Protein AF-0000000083700950 (afdb_homodimer)

Structure (mmCIF, N/CA/C/O backbone):
data_AF-0000000083700950-model_v1
#
loop_
_entity.id
_entity.type
_entity.pdbx_description
1 polymer 'TIR-NBS-LRR resistance protein'
#
loop_
_atom_site.group_PDB
_atom_site.id
_atom_site.type_symbol
_atom_site.label_atom_id
_atom_site.label_alt_id
_atom_site.label_comp_id
_atom_site.label_asym_id
_atom_site.label_entity_id
_atom_site.label_seq_id
_atom_site.pdbx_PDB_ins_code
_atom_site.Cartn_x
_atom_site.Cartn_y
_atom_site.Cartn_z
_atom_site.occupancy
_atom_site.B_iso_or_equiv
_atom_site.auth_seq_id
_atom_site.auth_comp_id
_atom_site.auth_asym_id
_atom_site.auth_atom_id
_atom_site.pdbx_PDB_model_num
ATOM 1 N N . GLU A 1 1 ? 13.359 18.844 2.041 1 65.19 1 GLU A N 1
ATOM 2 C CA . GLU A 1 1 ? 12.836 17.875 2.992 1 65.19 1 GLU A CA 1
ATOM 3 C C . GLU A 1 1 ? 11.531 18.359 3.625 1 65.19 1 GLU A C 1
ATOM 5 O O . GLU A 1 1 ? 10.562 17.594 3.725 1 65.19 1 GLU A O 1
ATOM 10 N N . ARG A 1 2 ? 11.492 19.656 3.877 1 74.38 2 ARG A N 1
ATOM 11 C CA . ARG A 1 2 ? 10.312 20.203 4.535 1 74.38 2 ARG A CA 1
ATOM 12 C C . ARG A 1 2 ? 9.109 20.203 3.594 1 74.38 2 ARG A C 1
ATOM 14 O O . ARG A 1 2 ? 7.988 19.922 4.016 1 74.38 2 ARG A O 1
ATOM 21 N N . GLU A 1 3 ? 9.383 20.438 2.357 1 78.94 3 GLU A N 1
ATOM 22 C CA . GLU A 1 3 ? 8.297 20.484 1.388 1 78.94 3 GLU A CA 1
ATOM 23 C C . GLU A 1 3 ? 7.684 19.109 1.178 1 78.94 3 GLU A C 1
ATOM 25 O O . GLU A 1 3 ? 6.469 18.969 1.013 1 78.94 3 GLU A O 1
ATOM 30 N N . VAL A 1 4 ? 8.578 18.156 1.134 1 74.06 4 VAL A N 1
ATOM 31 C CA . VAL A 1 4 ? 8.117 16.781 0.983 1 74.06 4 VAL A CA 1
ATOM 32 C C . VAL A 1 4 ? 7.215 16.406 2.16 1 74.06 4 VAL A C 1
ATOM 34 O O . VAL A 1 4 ? 6.137 15.836 1.971 1 74.06 4 VAL A O 1
ATOM 37 N N . LEU A 1 5 ? 7.609 16.812 3.275 1 77.81 5 LEU A N 1
ATOM 38 C CA . LEU A 1 5 ? 6.824 16.531 4.473 1 77.81 5 LEU A CA 1
ATOM 39 C C . LEU A 1 5 ? 5.465 17.234 4.398 1 77.81 5 LEU A C 1
ATOM 41 O O . LEU A 1 5 ? 4.445 16.641 4.762 1 77.81 5 LEU A O 1
ATOM 45 N N . ALA A 1 6 ? 5.527 18.484 3.941 1 81.31 6 ALA A N 1
ATOM 46 C CA . ALA A 1 6 ? 4.28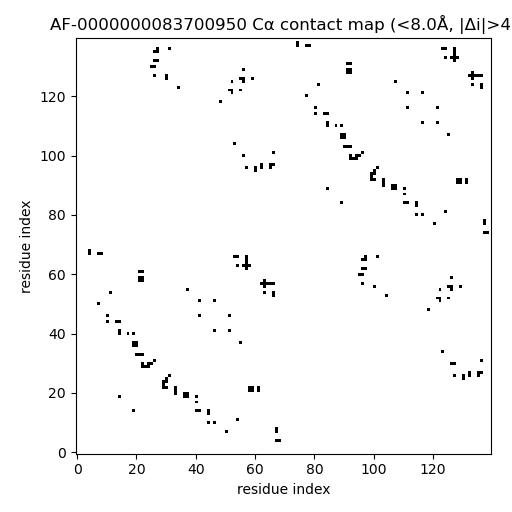1 19.234 3.834 1 81.31 6 ALA A CA 1
ATOM 47 C C . ALA A 1 6 ? 3.33 18.578 2.832 1 81.31 6 ALA A C 1
ATOM 49 O O . ALA A 1 6 ? 2.121 18.531 3.062 1 81.31 6 ALA A O 1
ATOM 50 N N . ALA A 1 7 ? 3.965 18.141 1.763 1 82.88 7 ALA A N 1
ATOM 51 C CA . ALA A 1 7 ? 3.15 17.484 0.741 1 82.88 7 ALA A CA 1
ATOM 52 C C . ALA A 1 7 ? 2.52 16.203 1.28 1 82.88 7 ALA A C 1
ATOM 54 O O . ALA A 1 7 ? 1.344 15.93 1.024 1 82.88 7 ALA A O 1
ATOM 55 N N . GLY A 1 8 ? 3.275 15.43 2.012 1 82.44 8 GLY A N 1
ATOM 56 C CA . GLY A 1 8 ? 2.756 14.227 2.641 1 82.44 8 GLY A CA 1
ATOM 57 C C . GLY A 1 8 ? 1.621 14.508 3.607 1 82.44 8 GLY A C 1
ATOM 58 O O . GLY A 1 8 ? 0.617 13.789 3.615 1 82.44 8 GLY A O 1
ATOM 59 N N . THR A 1 9 ? 1.799 15.531 4.352 1 85.06 9 THR A N 1
ATOM 60 C CA . THR A 1 9 ? 0.77 15.898 5.316 1 85.06 9 THR A CA 1
ATOM 61 C C . THR A 1 9 ? -0.521 16.297 4.605 1 85.06 9 THR A C 1
ATOM 63 O O . THR A 1 9 ? -1.616 15.977 5.07 1 85.06 9 THR A O 1
ATOM 66 N N . ARG A 1 10 ? -0.363 17.078 3.576 1 89.25 10 ARG A N 1
ATOM 67 C CA . ARG A 1 10 ? -1.54 17.469 2.811 1 89.25 10 ARG A CA 1
ATOM 68 C C . ARG A 1 10 ? -2.279 16.25 2.271 1 89.25 10 ARG A C 1
ATOM 70 O O . ARG A 1 10 ? -3.51 16.188 2.322 1 89.25 10 ARG A O 1
ATOM 77 N N . VAL A 1 11 ? -1.506 15.328 1.734 1 90.12 11 VAL A N 1
ATOM 78 C CA . VAL A 1 11 ? -2.09 14.109 1.191 1 90.12 11 VAL A CA 1
ATOM 79 C C . VAL A 1 11 ? -2.811 13.344 2.299 1 90.12 11 VAL A C 1
ATOM 81 O O . VAL A 1 11 ? -3.938 12.875 2.109 1 90.12 11 VAL A O 1
ATOM 84 N N . LEU A 1 12 ? -2.186 13.273 3.41 1 89.06 12 LEU A N 1
ATOM 85 C CA . LEU A 1 12 ? -2.768 12.547 4.535 1 89.06 12 LEU A CA 1
ATOM 86 C C . LEU A 1 12 ? -4.062 13.211 4.992 1 89.06 12 LEU A C 1
ATOM 88 O O . LEU A 1 12 ? -5.047 12.531 5.281 1 89.06 12 LEU A O 1
ATOM 92 N N . THR A 1 13 ? -4.012 14.484 5.102 1 90.75 13 THR A N 1
ATOM 93 C CA . THR A 1 13 ? -5.195 15.234 5.52 1 90.75 13 THR A CA 1
ATOM 94 C C . THR A 1 13 ? -6.355 14.984 4.559 1 90.75 13 THR A C 1
ATOM 96 O O . THR A 1 13 ? -7.488 14.75 4.988 1 90.75 13 THR A O 1
ATOM 99 N N . SER A 1 14 ? -6.051 15.094 3.273 1 93.69 14 SER A N 1
ATOM 100 C CA . SER A 1 14 ? -7.078 14.828 2.27 1 93.69 14 SER A CA 1
ATOM 101 C C . SER A 1 14 ? -7.617 13.406 2.395 1 93.69 14 SER A C 1
ATOM 103 O O . SER A 1 14 ? -8.828 13.188 2.324 1 93.69 14 SER A O 1
ATOM 105 N N . PHE A 1 15 ? -6.773 12.508 2.592 1 93.75 15 PHE A N 1
ATOM 106 C CA . PHE A 1 15 ? -7.145 11.109 2.74 1 93.75 15 PHE A CA 1
ATOM 107 C C . PHE A 1 15 ? -8.047 10.914 3.949 1 93.75 15 PHE A C 1
ATOM 109 O O . PHE A 1 15 ? -9.102 10.281 3.846 1 93.75 15 PHE A O 1
ATOM 116 N N . ASN A 1 16 ? -7.648 11.438 5.027 1 91.44 16 ASN A N 1
ATOM 117 C CA . ASN A 1 16 ? -8.43 11.305 6.254 1 91.44 16 ASN A CA 1
ATOM 118 C C . ASN A 1 16 ? -9.797 11.977 6.117 1 91.44 16 ASN A C 1
ATOM 120 O O . ASN A 1 16 ? -10.781 11.5 6.688 1 91.44 16 ASN A O 1
ATOM 124 N N . GLY A 1 17 ? -9.75 13.031 5.383 1 95 17 GLY A N 1
ATOM 125 C CA . GLY A 1 17 ? -11 13.742 5.145 1 95 17 GLY A CA 1
ATOM 126 C C . GLY A 1 17 ? -12.031 12.898 4.422 1 95 17 GLY A C 1
ATOM 127 O O . GLY A 1 17 ? -13.227 13.219 4.438 1 95 17 GLY A O 1
ATOM 128 N N . GLN A 1 18 ? -11.625 11.883 3.736 1 96.25 18 GLN A N 1
ATOM 129 C CA . GLN A 1 18 ? -12.508 10.969 3.018 1 96.25 18 GLN A CA 1
ATOM 130 C C . GLN A 1 18 ? -12.992 9.844 3.928 1 96.25 18 GLN A C 1
ATOM 132 O O . GLN A 1 18 ? -13.68 8.922 3.477 1 96.25 18 GLN A O 1
ATOM 137 N N . ASN A 1 19 ? -12.633 9.781 5.246 1 94.06 19 ASN A N 1
ATOM 138 C CA . ASN A 1 19 ? -13.016 8.781 6.23 1 94.06 1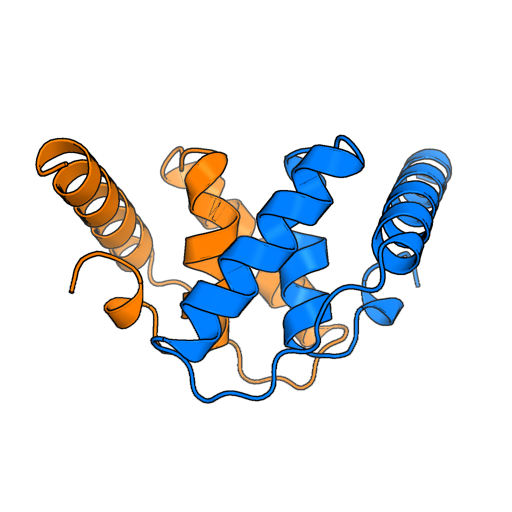9 ASN A CA 1
ATOM 139 C C . ASN A 1 19 ? -12.695 7.367 5.742 1 94.06 19 ASN A C 1
ATOM 141 O O . ASN A 1 19 ? -13.594 6.539 5.605 1 94.06 19 ASN A O 1
ATOM 145 N N . PRO A 1 20 ? -11.422 7.113 5.531 1 93.88 20 PRO A N 1
ATOM 146 C CA . PRO A 1 20 ? -11.07 5.773 5.059 1 93.88 20 PRO A CA 1
ATOM 147 C C . PRO A 1 20 ? -11.5 4.672 6.027 1 93.88 20 PRO A C 1
ATOM 149 O O . PRO A 1 20 ? -11.422 4.852 7.242 1 93.88 20 PRO A O 1
ATOM 152 N N . PRO A 1 21 ? -11.969 3.516 5.406 1 91.94 21 PRO A N 1
ATOM 153 C CA . PRO A 1 21 ? -12.352 2.4 6.273 1 91.94 21 PRO A CA 1
ATOM 154 C C . PRO A 1 21 ? -11.156 1.76 6.977 1 91.94 21 PRO A C 1
ATOM 156 O O . PRO A 1 21 ? -10.078 1.654 6.395 1 91.94 21 PRO A O 1
ATOM 159 N N . LYS A 1 22 ? -11.406 1.339 8.227 1 88.56 22 LYS A N 1
ATOM 160 C CA . LYS A 1 22 ? -10.406 0.539 8.93 1 88.56 22 LYS A CA 1
ATOM 161 C C . LYS A 1 22 ? -10.453 -0.919 8.477 1 88.56 22 LYS A C 1
ATOM 163 O O . LYS A 1 22 ? -11.531 -1.446 8.18 1 88.56 22 LYS A O 1
ATOM 168 N N . PHE A 1 23 ? -9.367 -1.43 8.469 1 87.5 23 PHE A N 1
ATOM 169 C CA . PHE A 1 23 ? -9.328 -2.852 8.156 1 87.5 23 PHE A CA 1
ATOM 170 C C . PHE A 1 23 ? -9.562 -3.691 9.406 1 87.5 23 PHE A C 1
ATOM 172 O O . PHE A 1 23 ? -8.891 -3.508 10.422 1 87.5 23 PHE A O 1
ATOM 179 N N . ARG A 1 24 ? -10.555 -4.578 9.469 1 79.31 24 ARG A N 1
ATOM 180 C CA . ARG A 1 24 ? -10.898 -5.41 10.617 1 79.31 24 ARG A CA 1
ATOM 181 C C . ARG A 1 24 ? -10.93 -6.887 10.234 1 79.31 24 ARG A C 1
ATOM 183 O O . ARG A 1 24 ? -11.359 -7.73 11.023 1 79.31 24 ARG A O 1
ATOM 190 N N . GLY A 1 25 ? -10.188 -7.277 9.234 1 73.94 25 GLY A N 1
ATOM 191 C CA . GLY A 1 25 ? -10.367 -8.648 8.797 1 73.94 25 GLY A CA 1
ATOM 192 C C . GLY A 1 25 ? -9.062 -9.422 8.711 1 73.94 25 GLY A C 1
ATOM 193 O O . GLY A 1 25 ? -8.031 -8.969 9.211 1 73.94 25 GLY A O 1
ATOM 194 N N . ASP A 1 26 ? -9.359 -10.711 8.375 1 68.5 26 ASP A N 1
ATOM 195 C CA . ASP A 1 26 ? -8.242 -11.648 8.305 1 68.5 26 ASP A CA 1
ATOM 196 C C . ASP A 1 26 ? -7.836 -11.898 6.852 1 68.5 26 ASP A C 1
ATOM 198 O O . ASP A 1 26 ? -7.352 -12.984 6.52 1 68.5 26 ASP A O 1
ATOM 202 N N . GLY A 1 27 ? -7.898 -10.906 6.09 1 71.44 27 GLY A N 1
ATOM 203 C CA . GLY A 1 27 ? -7.535 -11.141 4.699 1 71.44 27 GLY A CA 1
ATOM 204 C C . GLY A 1 27 ? -8.703 -11.602 3.846 1 71.44 27 GLY A C 1
ATOM 205 O O . GLY A 1 27 ? -9.859 -11.375 4.199 1 71.44 27 GLY A O 1
ATOM 206 N N . GLY A 1 28 ? -8.43 -12.008 2.561 1 79.19 28 GLY A N 1
ATOM 207 C CA . GLY A 1 28 ? -9.422 -12.539 1.638 1 79.19 28 GLY A CA 1
ATOM 208 C C . GLY A 1 28 ? -10.414 -11.5 1.171 1 79.19 28 GLY A C 1
ATOM 209 O O . GLY A 1 28 ? -10.031 -10.453 0.64 1 79.19 28 GLY A O 1
ATOM 210 N N . PRO A 1 29 ? -11.703 -11.922 1.314 1 81 29 PRO A N 1
ATOM 211 C CA . PRO A 1 29 ? -12.766 -11.031 0.828 1 81 29 PRO A CA 1
ATOM 212 C C . PRO A 1 29 ? -12.781 -9.68 1.538 1 81 29 PRO A C 1
ATOM 214 O O . PRO A 1 29 ? -13.102 -8.664 0.926 1 81 29 PRO A O 1
ATOM 217 N N . ALA A 1 30 ? -12.492 -9.727 2.812 1 85.19 30 ALA A N 1
ATOM 218 C CA . ALA A 1 30 ? -12.469 -8.477 3.57 1 85.19 30 ALA A CA 1
ATOM 219 C C . ALA A 1 30 ? -11.359 -7.555 3.068 1 85.19 30 ALA A C 1
ATOM 221 O O . ALA A 1 30 ? -11.555 -6.34 2.977 1 85.19 30 ALA A O 1
ATOM 222 N N . ALA A 1 31 ? -10.25 -8.125 2.756 1 87.69 31 ALA A N 1
ATOM 223 C CA . ALA A 1 31 ? -9.141 -7.344 2.215 1 87.69 31 ALA A CA 1
ATOM 224 C C . ALA A 1 31 ? -9.484 -6.77 0.844 1 87.69 31 ALA A C 1
ATOM 226 O O . ALA A 1 31 ? -9.156 -5.621 0.544 1 87.69 31 ALA A O 1
ATOM 227 N N . ASP A 1 32 ? -10.148 -7.535 0.055 1 86.62 32 ASP A N 1
ATOM 228 C CA . ASP A 1 32 ? -10.547 -7.09 -1.277 1 86.62 32 ASP A CA 1
ATOM 229 C C . ASP A 1 32 ? -11.469 -5.879 -1.196 1 86.62 32 ASP A C 1
ATOM 231 O O . ASP A 1 32 ? -11.289 -4.902 -1.931 1 86.62 32 ASP A O 1
ATOM 235 N N . LEU A 1 33 ? -12.43 -6.027 -0.363 1 88.38 33 LEU A N 1
ATOM 236 C CA . LEU A 1 33 ? -13.383 -4.938 -0.193 1 88.38 33 LEU A CA 1
ATOM 237 C C . LEU A 1 33 ? -12.688 -3.684 0.335 1 88.38 33 LEU A C 1
ATOM 239 O O . LEU A 1 33 ? -12.977 -2.572 -0.115 1 88.38 33 LEU A O 1
ATOM 243 N N . TRP A 1 34 ? -11.859 -3.902 1.277 1 92.44 34 TRP A N 1
ATOM 244 C CA . TRP A 1 34 ? -11.102 -2.787 1.834 1 92.44 34 TRP A CA 1
ATOM 245 C C . TRP A 1 34 ? -10.227 -2.135 0.766 1 92.44 34 TRP A C 1
ATOM 247 O O . TRP A 1 34 ? -10.195 -0.909 0.646 1 92.44 34 TRP A O 1
ATOM 257 N N . LEU A 1 35 ? -9.562 -2.908 -0.019 1 92.56 35 LEU A N 1
ATOM 258 C CA . LEU A 1 35 ? -8.695 -2.398 -1.08 1 92.56 35 LEU A CA 1
ATOM 259 C C . LEU A 1 35 ? -9.5 -1.582 -2.088 1 92.56 35 LEU A C 1
ATOM 261 O O . LEU A 1 35 ? -9.047 -0.53 -2.543 1 92.56 35 LEU A O 1
ATOM 265 N N . GLN A 1 36 ? -10.609 -2.051 -2.42 1 93.06 36 GLN A N 1
ATOM 266 C CA . GLN A 1 36 ? -11.461 -1.316 -3.348 1 93.06 36 GLN A CA 1
ATOM 267 C C . GLN A 1 36 ? -11.828 0.056 -2.789 1 93.06 36 GLN A C 1
ATOM 269 O O . GLN A 1 36 ? -11.805 1.054 -3.514 1 93.06 36 GLN A O 1
ATOM 274 N N . ALA A 1 37 ? -12.172 0.076 -1.554 1 94.75 37 ALA A N 1
ATOM 275 C CA . ALA A 1 37 ? -12.562 1.327 -0.91 1 94.75 37 ALA A CA 1
ATOM 276 C C . ALA A 1 37 ? -11.391 2.303 -0.854 1 94.75 37 ALA A C 1
ATOM 278 O O . ALA A 1 37 ? -11.539 3.488 -1.151 1 94.75 37 ALA A O 1
ATOM 279 N N . ILE A 1 38 ? -10.195 1.807 -0.515 1 95.06 38 ILE A N 1
ATOM 280 C CA . ILE A 1 38 ? -9.047 2.686 -0.369 1 95.06 38 ILE A CA 1
ATOM 281 C C . ILE A 1 38 ? -8.609 3.203 -1.739 1 95.06 38 ILE A C 1
ATOM 283 O O . ILE A 1 38 ? -8.203 4.359 -1.873 1 95.06 38 ILE A O 1
ATOM 287 N N . GLU A 1 39 ? -8.703 2.377 -2.787 1 95.25 39 GLU A N 1
ATOM 288 C CA . GLU A 1 39 ? -8.344 2.807 -4.137 1 95.25 39 GLU A CA 1
ATOM 289 C C . GLU A 1 39 ? -9.289 3.887 -4.641 1 95.25 39 GLU A C 1
ATOM 291 O O . GLU A 1 39 ? -8.875 4.809 -5.348 1 95.25 39 GLU A O 1
ATOM 296 N N . LYS A 1 40 ? -10.555 3.738 -4.336 1 96.88 40 LYS A N 1
ATOM 297 C CA . LYS A 1 40 ? -11.516 4.773 -4.695 1 96.88 40 LYS A CA 1
ATOM 298 C C . LYS A 1 40 ? -11.148 6.113 -4.062 1 96.88 40 LYS A C 1
ATOM 300 O O . LYS A 1 40 ? -11.18 7.148 -4.727 1 96.88 40 LYS A O 1
ATOM 305 N N . ILE A 1 41 ? -10.773 6.09 -2.836 1 97.25 41 ILE A N 1
ATOM 306 C CA . ILE A 1 41 ? -10.367 7.297 -2.123 1 97.25 41 ILE A CA 1
ATOM 307 C C . ILE A 1 41 ? -9.117 7.887 -2.77 1 97.25 41 ILE A C 1
ATOM 309 O O . ILE A 1 41 ? -9.031 9.094 -2.988 1 97.25 41 ILE A O 1
ATOM 313 N N . PHE A 1 42 ? -8.133 7.043 -3.107 1 97.31 42 PHE A N 1
ATOM 314 C CA . PHE A 1 42 ? -6.926 7.504 -3.783 1 97.31 42 PHE A CA 1
ATOM 315 C C . PHE A 1 42 ? -7.277 8.25 -5.062 1 97.31 42 PHE A C 1
ATOM 317 O O . PHE A 1 42 ? -6.66 9.273 -5.383 1 97.31 42 PHE A O 1
ATOM 324 N N . GLY A 1 43 ? -8.234 7.707 -5.758 1 97.31 43 GLY A N 1
ATOM 325 C CA . GLY A 1 43 ? -8.68 8.359 -6.977 1 97.31 43 GLY A CA 1
ATOM 326 C C . GLY A 1 43 ? -9.352 9.703 -6.719 1 97.31 43 GLY A C 1
ATOM 327 O O . GLY A 1 43 ? -9.094 10.672 -7.43 1 97.31 43 GLY A O 1
ATOM 328 N N . GLU A 1 44 ? -10.172 9.773 -5.777 1 97.31 44 GLU A N 1
ATOM 329 C CA . GLU A 1 44 ? -10.938 10.977 -5.461 1 97.31 44 GLU A CA 1
ATOM 33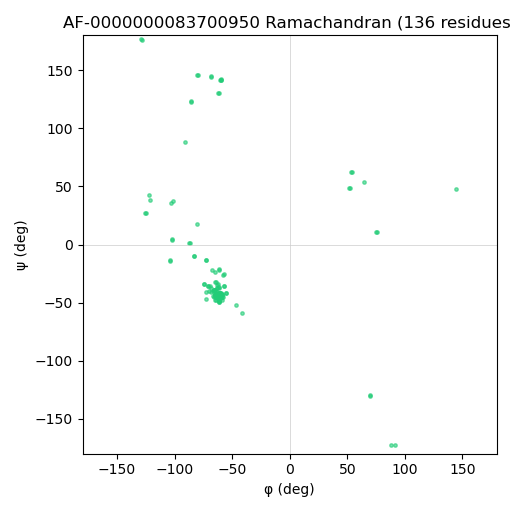0 C C . GLU A 1 44 ? -10.016 12.125 -5.039 1 97.31 44 GLU A C 1
ATOM 332 O O . GLU A 1 44 ? -10.281 13.289 -5.348 1 97.31 44 GLU A O 1
ATOM 337 N N . ILE A 1 45 ? -8.922 11.828 -4.406 1 96.81 45 ILE A N 1
ATOM 338 C CA . ILE A 1 45 ? -8.047 12.883 -3.895 1 96.81 45 ILE A CA 1
ATOM 339 C C . ILE A 1 45 ? -6.848 13.055 -4.82 1 96.81 45 ILE A C 1
ATOM 341 O O . ILE A 1 45 ? -5.922 13.812 -4.52 1 96.81 45 ILE A O 1
ATOM 345 N N . HIS A 1 46 ? -6.828 12.32 -5.941 1 96.38 46 HIS A N 1
ATOM 346 C CA . HIS A 1 46 ? -5.691 12.352 -6.855 1 96.38 46 HIS A CA 1
ATOM 347 C C . HIS A 1 46 ?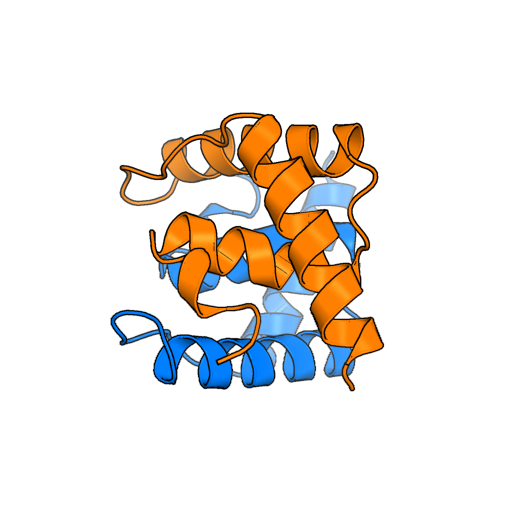 -4.383 12.094 -6.113 1 96.38 46 HIS A C 1
ATOM 349 O O . HIS A 1 46 ? -3.416 12.844 -6.281 1 96.38 46 HIS A O 1
ATOM 355 N N . CYS A 1 47 ? -4.359 11.062 -5.301 1 95.81 47 CYS A N 1
ATOM 356 C CA . CYS A 1 47 ? -3.186 10.695 -4.516 1 95.81 47 CYS A CA 1
ATOM 357 C C . CYS A 1 47 ? -2.01 10.344 -5.422 1 95.81 47 CYS A C 1
ATOM 359 O O . CYS A 1 47 ? -2.158 9.562 -6.359 1 95.81 47 CYS A O 1
ATOM 361 N N . PRO A 1 48 ? -0.851 10.938 -5.145 1 93.81 48 PRO A N 1
ATOM 362 C CA . PRO A 1 48 ? 0.328 10.539 -5.91 1 93.81 48 PRO A CA 1
ATOM 363 C C . PRO A 1 48 ? 0.653 9.055 -5.754 1 93.81 48 PRO A C 1
ATOM 365 O O . PRO A 1 48 ? 0.523 8.5 -4.66 1 93.81 48 PRO A O 1
ATOM 368 N N . GLU A 1 49 ? 1.088 8.461 -6.871 1 92.56 49 GLU A N 1
ATOM 369 C CA . GLU A 1 49 ? 1.358 7.027 -6.922 1 92.56 49 GLU A CA 1
ATOM 370 C C . GLU A 1 49 ? 2.387 6.621 -5.867 1 92.56 49 GLU A C 1
ATOM 372 O O . GLU A 1 49 ? 2.264 5.562 -5.246 1 92.56 49 GLU A O 1
ATOM 377 N N . GLU A 1 50 ? 3.307 7.48 -5.645 1 87.88 50 GLU A N 1
ATOM 378 C CA . GLU A 1 50 ? 4.426 7.176 -4.754 1 87.88 50 GLU A CA 1
ATOM 379 C C . GLU A 1 50 ? 3.979 7.156 -3.295 1 87.88 50 GLU A C 1
ATOM 381 O O . GLU A 1 50 ? 4.688 6.637 -2.432 1 87.88 50 GLU A O 1
ATOM 386 N N . GLU A 1 51 ? 2.836 7.637 -2.982 1 90.25 51 GLU A N 1
ATOM 387 C CA . GLU A 1 51 ? 2.371 7.742 -1.603 1 90.25 51 GLU A CA 1
ATOM 388 C C . GLU A 1 51 ? 1.341 6.66 -1.284 1 90.25 51 GLU A C 1
ATOM 390 O O . GLU A 1 51 ? 1.042 6.406 -0.116 1 90.25 51 GLU A O 1
ATOM 395 N N . LYS A 1 52 ? 0.791 5.98 -2.275 1 94.5 52 LYS A N 1
ATOM 396 C CA . LYS A 1 52 ? -0.338 5.074 -2.102 1 94.5 52 LYS A CA 1
ATOM 397 C C . LYS A 1 52 ? 0.046 3.879 -1.231 1 94.5 52 LYS A C 1
ATOM 399 O O . LYS A 1 52 ? -0.682 3.521 -0.303 1 94.5 52 LYS A O 1
ATOM 404 N N . VAL A 1 53 ? 1.17 3.305 -1.472 1 94.62 53 VAL A N 1
ATOM 405 C CA . VAL A 1 53 ? 1.593 2.127 -0.722 1 94.62 53 VAL A CA 1
ATOM 406 C C . VAL A 1 53 ? 1.784 2.49 0.749 1 94.62 53 VAL A C 1
ATOM 408 O O . VAL A 1 53 ? 1.337 1.763 1.639 1 94.62 53 VAL A O 1
ATOM 411 N N . THR A 1 54 ? 2.398 3.627 0.935 1 90.69 54 THR A N 1
ATOM 412 C CA . THR A 1 54 ? 2.664 4.078 2.297 1 90.69 54 THR A CA 1
ATOM 413 C C . THR A 1 54 ? 1.36 4.344 3.043 1 90.69 54 THR A C 1
ATOM 415 O O . THR A 1 54 ? 1.168 3.857 4.16 1 90.69 54 THR A O 1
ATOM 418 N N . LEU A 1 55 ? 0.466 5.031 2.475 1 90.88 55 LEU A N 1
ATOM 419 C CA . LEU A 1 55 ? -0.811 5.352 3.102 1 90.88 55 LEU A CA 1
ATOM 420 C C . LEU A 1 55 ? -1.607 4.082 3.393 1 90.88 55 LEU A C 1
ATOM 422 O O . LEU A 1 55 ? -2.152 3.924 4.488 1 90.88 55 LEU A O 1
ATOM 426 N N . ALA A 1 56 ? -1.676 3.189 2.414 1 92.56 56 ALA A N 1
ATOM 427 C CA . ALA A 1 56 ? -2.402 1.935 2.59 1 92.56 56 ALA A CA 1
ATOM 428 C C . ALA A 1 56 ? -1.816 1.118 3.738 1 92.56 56 ALA A C 1
ATOM 430 O O . ALA A 1 56 ? -2.557 0.542 4.539 1 92.56 56 ALA A O 1
ATOM 431 N N . THR A 1 57 ? -0.511 1.028 3.848 1 90.88 57 THR A N 1
ATOM 432 C CA . THR A 1 57 ? 0.181 0.265 4.879 1 90.88 57 THR A CA 1
ATOM 433 C C . THR A 1 57 ? -0.166 0.796 6.27 1 90.88 57 THR A C 1
ATOM 435 O O . THR A 1 57 ? -0.535 0.026 7.16 1 90.88 57 THR A O 1
ATOM 438 N N . TYR A 1 58 ? -0.145 2.064 6.402 1 88 58 TYR A N 1
ATOM 439 C CA . TYR A 1 58 ? -0.405 2.641 7.719 1 88 58 TYR A CA 1
ATOM 440 C C . TYR A 1 58 ? -1.886 2.557 8.07 1 88 58 TYR A C 1
ATOM 442 O O . TYR A 1 58 ? -2.246 2.41 9.242 1 88 58 TYR A O 1
ATOM 450 N N . GLN A 1 59 ? -2.682 2.678 7.039 1 89 59 GLN A N 1
ATOM 451 C CA . GLN A 1 59 ? -4.105 2.455 7.27 1 89 59 GLN A CA 1
ATOM 452 C C . GLN A 1 59 ? -4.367 1.024 7.734 1 89 59 GLN A C 1
ATOM 454 O O . GLN A 1 59 ? -5.172 0.798 8.641 1 89 59 GLN A O 1
ATOM 459 N N . LEU A 1 60 ? -3.736 0.121 7.078 1 87.69 60 LEU A N 1
ATOM 460 C CA . LEU A 1 60 ? -3.889 -1.29 7.418 1 87.69 60 LEU A CA 1
ATOM 461 C C . LEU A 1 60 ? -3.389 -1.566 8.828 1 87.69 60 LEU A C 1
ATOM 463 O O . LEU A 1 60 ? -3.986 -2.359 9.562 1 87.69 60 LEU A O 1
ATOM 467 N N . LEU A 1 61 ? -2.355 -0.928 9.203 1 84.62 61 LEU A N 1
ATOM 468 C CA . LEU A 1 61 ? -1.741 -1.143 10.508 1 84.62 61 LEU A CA 1
ATOM 469 C C . LEU A 1 61 ? -2.457 -0.334 11.586 1 84.62 61 LEU A C 1
ATOM 471 O O . LEU A 1 61 ? -2.23 -0.545 12.781 1 84.62 61 LEU A O 1
ATOM 475 N N . GLY A 1 62 ? -3.312 0.51 11.156 1 79.19 62 GLY A N 1
ATOM 476 C CA . GLY A 1 62 ? -4 1.364 12.117 1 79.19 62 GLY A CA 1
ATOM 477 C C . GLY A 1 62 ? -3.127 2.48 12.656 1 79.19 62 GLY A C 1
ATOM 478 O O . GLY A 1 62 ? -3.4 3.031 13.719 1 79.19 62 GLY A O 1
ATOM 479 N N . ASP A 1 63 ? -2.02 2.67 12.086 1 64.5 63 ASP A N 1
ATOM 480 C CA . ASP A 1 63 ? -1.029 3.617 12.594 1 64.5 63 ASP A CA 1
ATOM 481 C C . ASP A 1 63 ? -0.689 4.672 11.539 1 64.5 63 ASP A C 1
ATOM 483 O O . ASP A 1 63 ? 0.48 5.016 11.352 1 64.5 63 ASP A O 1
ATOM 487 N N . ALA A 1 64 ? -1.603 5.203 10.836 1 58.09 64 ALA A N 1
ATOM 488 C CA . ALA A 1 64 ? -1.308 6.145 9.758 1 58.09 64 ALA A CA 1
ATOM 489 C C . ALA A 1 64 ? -0.531 7.352 10.273 1 58.09 64 ALA A C 1
ATOM 491 O O . ALA A 1 64 ? 0.303 7.914 9.562 1 58.09 64 ALA A O 1
ATOM 492 N N . GLU A 1 65 ? -0.689 7.633 11.477 1 56.28 65 GLU A N 1
ATOM 493 C CA . GLU A 1 65 ? -0.03 8.812 12.023 1 56.28 65 GLU A CA 1
ATOM 494 C C . GLU A 1 65 ? 1.488 8.664 12 1 56.28 65 GLU A C 1
ATOM 496 O O . GLU A 1 65 ? 2.217 9.656 11.969 1 56.28 65 GLU A O 1
ATOM 501 N N . TYR A 1 66 ? 1.927 7.445 11.984 1 55.62 66 TYR A N 1
ATOM 502 C CA . TYR A 1 66 ? 3.373 7.27 12.07 1 55.62 66 TYR A CA 1
ATOM 503 C C . TYR A 1 66 ? 4.051 7.676 10.766 1 55.62 66 TYR A C 1
ATOM 505 O O . TYR A 1 66 ? 5.207 8.102 10.766 1 55.62 66 TYR A O 1
ATOM 513 N N . TRP A 1 67 ? 3.414 7.305 9.789 1 56.31 67 TRP A N 1
ATOM 514 C CA . TRP A 1 67 ? 4.09 7.496 8.508 1 56.31 67 TRP A CA 1
ATOM 515 C C . TRP A 1 67 ? 4.695 8.891 8.414 1 56.31 67 TRP A C 1
ATOM 517 O O . TRP A 1 67 ? 5.773 9.07 7.84 1 56.31 67 TRP A O 1
ATOM 527 N N . TRP A 1 68 ? 4.184 10.094 8.602 1 53.44 68 TRP A N 1
ATOM 528 C CA . TRP A 1 68 ? 4.504 11.445 8.148 1 53.44 68 TRP A CA 1
ATOM 529 C C . TRP A 1 68 ? 5.453 12.133 9.125 1 53.44 68 TRP A C 1
ATOM 531 O O . TRP A 1 68 ? 5.188 12.18 10.328 1 53.44 68 TRP A O 1
ATOM 541 N N . GLY A 1 69 ? 6.664 11.984 8.961 1 51.03 69 GLY A N 1
ATOM 542 C CA . GLY A 1 69 ? 7.758 12.781 9.5 1 51.03 69 GLY A CA 1
ATOM 543 C C . GLY A 1 69 ? 7.863 12.711 11.008 1 51.03 69 GLY A C 1
ATOM 544 O O . GLY A 1 69 ? 7.031 13.273 11.727 1 51.03 69 GLY A O 1
ATOM 545 N N . ASN A 1 70 ? 7.941 11.609 11.711 1 38.25 70 ASN A N 1
ATOM 546 C CA . ASN A 1 70 ? 8.711 12.117 12.844 1 38.25 70 ASN A CA 1
ATOM 547 C C . ASN A 1 70 ? 10.188 12.258 12.492 1 38.25 70 ASN A C 1
ATOM 549 O O . ASN A 1 70 ? 10.742 11.445 11.75 1 38.25 70 ASN A O 1
ATOM 553 N N . GLU B 1 1 ? -10.211 -10.711 -19.062 1 65.12 1 GLU B N 1
ATOM 554 C CA . GLU B 1 1 ? -10.156 -11.062 -17.641 1 65.12 1 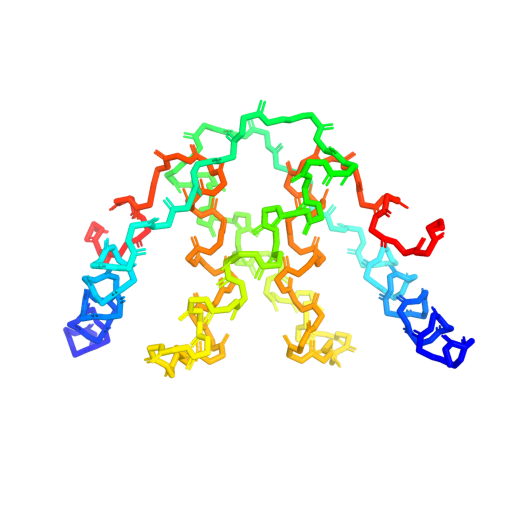GLU B CA 1
ATOM 555 C C . GLU B 1 1 ? -9.031 -12.062 -17.359 1 65.12 1 GLU B C 1
ATOM 557 O O . GLU B 1 1 ? -8.273 -11.898 -16.406 1 65.12 1 GLU B O 1
ATOM 562 N N . ARG B 1 2 ? -8.875 -12.984 -18.297 1 74.62 2 ARG B N 1
ATOM 563 C CA . ARG B 1 2 ? -7.852 -14.008 -18.109 1 74.62 2 ARG B CA 1
ATOM 564 C C . ARG B 1 2 ? -6.453 -13.414 -18.219 1 74.62 2 ARG B C 1
ATOM 566 O O . ARG B 1 2 ? -5.551 -13.789 -17.469 1 74.62 2 ARG B O 1
ATOM 573 N N . GLU B 1 3 ? -6.32 -12.461 -19.078 1 78.75 3 GLU B N 1
ATOM 574 C CA . GLU B 1 3 ? -5.008 -11.852 -19.281 1 78.75 3 GLU B CA 1
ATOM 575 C C . GLU B 1 3 ? -4.598 -11.031 -18.062 1 78.75 3 GLU B C 1
ATOM 577 O O . GLU B 1 3 ? -3.422 -11.016 -17.688 1 78.75 3 GLU B O 1
ATOM 582 N N . VAL B 1 4 ? -5.574 -10.359 -17.531 1 74.25 4 VAL B N 1
ATOM 583 C CA . VAL B 1 4 ? -5.316 -9.57 -16.344 1 74.25 4 VAL B CA 1
ATOM 584 C C . VAL B 1 4 ? -4.855 -10.484 -15.203 1 74.25 4 VAL B C 1
ATOM 586 O O . VAL B 1 4 ? -3.871 -10.195 -14.523 1 74.25 4 VAL B O 1
ATOM 589 N N . LEU B 1 5 ? -5.484 -11.562 -15.117 1 77.56 5 LEU B N 1
ATOM 590 C CA . LEU B 1 5 ? -5.121 -12.539 -14.094 1 77.56 5 LEU B CA 1
ATOM 591 C C . LEU B 1 5 ? -3.705 -13.055 -14.32 1 77.56 5 LEU B C 1
ATOM 593 O O . LEU B 1 5 ? -2.932 -13.195 -13.367 1 77.56 5 LEU B O 1
ATOM 597 N N . ALA B 1 6 ? -3.443 -13.336 -15.578 1 81.19 6 ALA B N 1
ATOM 598 C CA . ALA B 1 6 ? -2.115 -13.844 -15.914 1 81.19 6 ALA B CA 1
ATOM 599 C C . ALA B 1 6 ? -1.037 -12.812 -15.586 1 81.19 6 ALA B C 1
ATOM 601 O O . ALA B 1 6 ? 0.035 -13.164 -15.086 1 81.19 6 ALA B O 1
ATOM 602 N N . ALA B 1 7 ? -1.391 -11.578 -15.922 1 82.81 7 ALA B N 1
ATOM 603 C CA . ALA B 1 7 ? -0.438 -10.508 -15.633 1 82.81 7 ALA B CA 1
ATOM 604 C C . ALA B 1 7 ? -0.196 -10.375 -14.133 1 82.81 7 ALA B C 1
ATOM 606 O O . ALA B 1 7 ? 0.944 -10.203 -13.695 1 82.81 7 ALA B O 1
ATOM 607 N N . GLY B 1 8 ? -1.248 -10.453 -13.367 1 82.81 8 GLY B N 1
ATOM 608 C CA . GLY B 1 8 ? -1.126 -10.414 -11.914 1 82.81 8 GLY B CA 1
ATOM 609 C C . GLY B 1 8 ? -0.28 -11.547 -11.359 1 82.81 8 GLY B C 1
ATOM 610 O O . GLY B 1 8 ? 0.553 -11.328 -10.477 1 82.81 8 GLY B O 1
ATOM 611 N N . THR B 1 9 ? -0.496 -12.695 -11.906 1 84.69 9 THR B N 1
ATOM 612 C CA . THR B 1 9 ? 0.265 -13.852 -11.453 1 84.69 9 THR B CA 1
ATOM 613 C C . THR B 1 9 ? 1.75 -13.68 -11.766 1 84.69 9 THR B C 1
ATOM 615 O O . THR B 1 9 ? 2.605 -14.062 -10.961 1 84.69 9 THR B O 1
ATOM 618 N N . ARG B 1 10 ? 2.021 -13.203 -12.953 1 89.19 10 ARG B N 1
ATOM 619 C CA . ARG B 1 10 ? 3.414 -12.969 -13.32 1 89.19 10 ARG B CA 1
ATOM 620 C C . ARG B 1 10 ? 4.074 -11.992 -12.352 1 89.19 10 ARG B C 1
ATOM 622 O O . ARG B 1 10 ? 5.215 -12.195 -11.93 1 89.19 10 ARG B O 1
ATOM 629 N N . VAL B 1 11 ? 3.34 -10.93 -12.062 1 90.12 11 VAL B N 1
ATOM 630 C CA . VAL B 1 11 ? 3.852 -9.922 -11.141 1 90.12 11 VAL B CA 1
ATOM 631 C C . VAL B 1 11 ? 4.102 -10.547 -9.773 1 90.12 11 VAL B C 1
ATOM 633 O O . VAL B 1 11 ? 5.148 -10.328 -9.164 1 90.12 11 VAL B O 1
ATOM 636 N N . LEU B 1 12 ? 3.188 -11.344 -9.359 1 89.06 12 LEU B N 1
ATOM 637 C CA . LEU B 1 12 ? 3.311 -11.992 -8.055 1 89.06 12 LEU B CA 1
ATOM 638 C C . LEU B 1 12 ? 4.512 -12.93 -8.023 1 89.06 12 LEU B C 1
ATOM 640 O O . LEU B 1 12 ? 5.254 -12.961 -7.039 1 89.06 12 LEU B O 1
ATOM 644 N N . THR B 1 13 ? 4.648 -13.695 -9.039 1 90.81 13 THR B N 1
ATOM 645 C CA . THR B 1 13 ? 5.766 -14.625 -9.117 1 90.81 13 THR B CA 1
ATOM 646 C C . THR B 1 13 ? 7.098 -13.883 -9.055 1 90.81 13 THR B C 1
ATOM 648 O O . THR B 1 13 ? 8.008 -14.297 -8.328 1 90.81 13 THR B O 1
ATOM 651 N N . SER B 1 14 ? 7.176 -12.82 -9.836 1 93.69 14 SER B N 1
ATOM 652 C CA . SER B 1 14 ? 8.383 -12 -9.805 1 93.69 14 SER B CA 1
ATOM 653 C C . SER B 1 14 ? 8.633 -11.43 -8.414 1 93.69 14 SER B C 1
ATOM 655 O O . SER B 1 14 ? 9.766 -11.445 -7.922 1 93.69 14 SER B O 1
ATOM 657 N N . PHE B 1 15 ? 7.645 -10.992 -7.832 1 93.81 15 PHE B N 1
ATOM 658 C CA . PHE B 1 15 ? 7.73 -10.422 -6.492 1 93.81 15 PHE B CA 1
ATOM 659 C C . PHE B 1 15 ? 8.211 -11.461 -5.492 1 93.81 15 PHE B C 1
ATOM 661 O O . PHE B 1 15 ? 9.141 -11.203 -4.719 1 93.81 15 PHE B O 1
ATOM 668 N N . ASN B 1 16 ? 7.609 -12.586 -5.512 1 91.5 16 ASN B N 1
ATOM 669 C CA . ASN B 1 16 ? 7.984 -13.656 -4.598 1 91.5 16 ASN B CA 1
ATOM 670 C C . ASN B 1 16 ? 9.422 -14.117 -4.832 1 91.5 16 ASN B C 1
ATOM 672 O O . ASN B 1 16 ? 10.117 -14.508 -3.889 1 91.5 16 ASN B O 1
ATOM 676 N N . GLY B 1 17 ? 9.758 -14.055 -6.07 1 95.06 17 GLY B N 1
ATOM 677 C CA . GLY B 1 17 ? 11.125 -14.43 -6.422 1 95.06 17 GLY B CA 1
ATOM 678 C C . GLY B 1 17 ? 12.172 -13.547 -5.773 1 95.06 17 GLY B C 1
ATOM 679 O O . GLY B 1 17 ? 13.344 -13.914 -5.695 1 95.06 17 GLY B O 1
ATOM 680 N N . GLN B 1 18 ? 11.82 -12.375 -5.363 1 96.25 18 GLN B N 1
ATOM 681 C CA . GLN B 1 18 ? 12.711 -11.422 -4.703 1 96.25 18 GLN B CA 1
ATOM 682 C C . GLN B 1 18 ? 12.734 -11.656 -3.193 1 96.25 18 GLN B C 1
ATOM 684 O O . GLN B 1 18 ? 13.367 -10.898 -2.455 1 96.25 18 GLN B O 1
ATOM 689 N N . ASN B 1 19 ? 12.008 -12.68 -2.617 1 94.12 19 ASN B N 1
ATOM 690 C CA . ASN B 1 19 ? 11.938 -13.016 -1.2 1 94.12 19 ASN B CA 1
ATOM 691 C C . ASN B 1 19 ? 11.547 -11.812 -0.353 1 94.12 19 ASN B C 1
ATOM 693 O O . ASN B 1 19 ? 12.297 -11.406 0.538 1 94.12 19 ASN B O 1
ATOM 697 N N . PRO B 1 20 ? 10.352 -11.305 -0.604 1 93.88 20 PRO B N 1
ATOM 698 C CA . PRO B 1 20 ? 9.938 -10.141 0.182 1 93.88 20 PRO B CA 1
ATOM 699 C C . PRO B 1 20 ? 9.883 -10.43 1.681 1 93.88 20 PRO B C 1
ATOM 701 O O . PRO B 1 20 ? 9.5 -11.523 2.09 1 93.88 20 PRO B O 1
ATOM 704 N N . PRO B 1 21 ? 10.328 -9.359 2.488 1 92.06 21 PRO B N 1
ATOM 705 C CA . PRO B 1 21 ? 10.273 -9.547 3.939 1 92.06 21 PRO B CA 1
ATOM 706 C C . PRO B 1 21 ? 8.836 -9.602 4.469 1 92.06 21 PRO B C 1
ATOM 708 O O . PRO B 1 21 ? 7.965 -8.891 3.971 1 92.06 21 PRO B O 1
ATOM 711 N N . LYS B 1 22 ? 8.672 -10.453 5.496 1 88.62 22 LYS B N 1
ATOM 712 C CA . LYS B 1 22 ? 7.398 -10.453 6.211 1 88.62 22 LYS B CA 1
ATOM 713 C C . LYS B 1 22 ? 7.336 -9.312 7.223 1 88.62 22 LYS B C 1
ATOM 715 O O . LYS B 1 22 ? 8.352 -8.953 7.824 1 88.62 22 LYS B O 1
ATOM 720 N N . PHE B 1 23 ? 6.195 -8.875 7.309 1 87.56 23 PHE B N 1
ATOM 721 C CA . PHE B 1 23 ? 6.02 -7.844 8.328 1 87.56 23 PHE B CA 1
ATOM 722 C C . PHE B 1 23 ? 5.746 -8.477 9.688 1 87.56 23 PHE B C 1
ATOM 724 O O . PHE B 1 23 ? 4.852 -9.312 9.82 1 87.56 23 PHE B O 1
ATOM 731 N N . ARG B 1 24 ? 6.535 -8.203 10.75 1 79.31 24 ARG B N 1
ATOM 732 C CA . ARG B 1 24 ? 6.395 -8.773 12.094 1 79.31 24 ARG B CA 1
ATOM 733 C C . ARG B 1 24 ? 6.285 -7.672 13.141 1 79.31 24 ARG B C 1
ATOM 735 O O . ARG B 1 24 ? 6.328 -7.945 14.344 1 79.31 24 ARG B O 1
ATOM 742 N N . GLY B 1 25 ? 5.805 -6.535 12.766 1 74.25 25 GLY B N 1
ATOM 743 C CA . GLY B 1 25 ? 5.844 -5.469 13.75 1 74.25 25 GLY B CA 1
ATOM 744 C C . GLY B 1 25 ? 4.508 -4.781 13.938 1 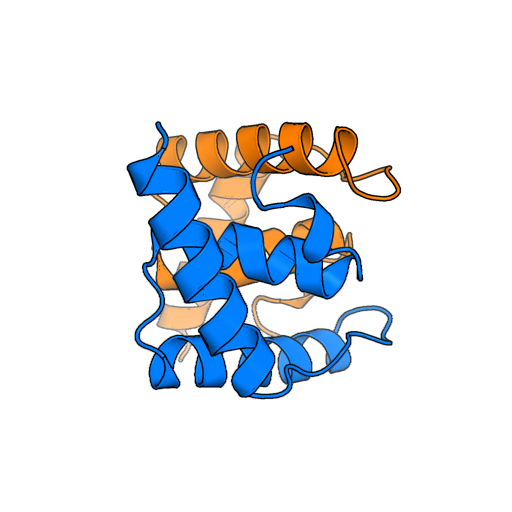74.25 25 GLY B C 1
ATOM 745 O O . GLY B 1 25 ? 3.477 -5.277 13.477 1 74.25 25 GLY B O 1
ATOM 746 N N . ASP B 1 26 ? 4.668 -3.861 14.93 1 68.81 26 ASP B N 1
ATOM 747 C CA . ASP B 1 26 ? 3.469 -3.129 15.32 1 68.81 26 ASP B CA 1
ATOM 748 C C . ASP B 1 26 ? 3.48 -1.714 14.742 1 68.81 26 ASP B C 1
ATOM 750 O O . ASP B 1 26 ? 2.975 -0.78 15.367 1 68.81 26 ASP B O 1
ATOM 754 N N . GLY B 1 27 ? 3.988 -1.59 13.594 1 71.81 27 GLY B N 1
ATOM 755 C CA . GLY B 1 27 ? 4.012 -0.246 13.039 1 71.81 27 GLY B CA 1
ATOM 756 C C . GLY B 1 27 ? 5.293 0.505 13.352 1 71.81 27 GLY B C 1
ATOM 757 O O . GLY B 1 27 ? 6.316 -0.105 13.672 1 71.81 27 GLY B O 1
ATOM 758 N N . GLY B 1 28 ? 5.332 1.844 13 1 79.19 28 GLY B N 1
ATOM 759 C CA . GLY B 1 28 ? 6.449 2.725 13.297 1 79.19 28 GLY B CA 1
ATOM 760 C C . GLY B 1 28 ? 7.691 2.398 12.484 1 79.19 28 GLY B C 1
ATOM 761 O O . GLY B 1 28 ? 7.645 2.348 11.258 1 79.19 28 GLY B O 1
ATOM 762 N N . PRO B 1 29 ? 8.789 2.301 13.273 1 81.19 29 PRO B N 1
ATOM 763 C CA . PRO B 1 29 ? 1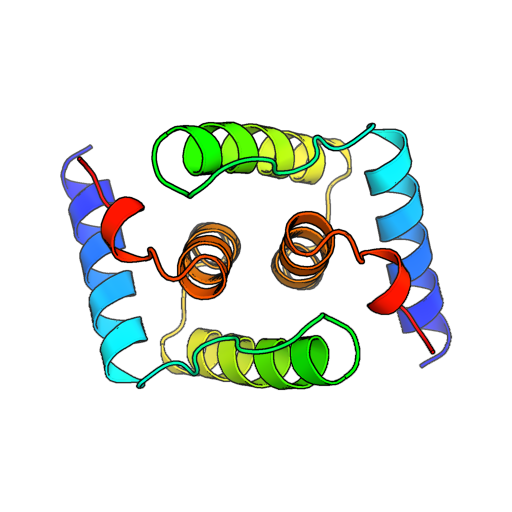0.07 2.064 12.602 1 81.19 29 PRO B CA 1
ATOM 764 C C . PRO B 1 29 ? 10.094 0.75 11.828 1 81.19 29 PRO B C 1
ATOM 766 O O . PRO B 1 29 ? 10.742 0.662 10.773 1 81.19 29 PRO B O 1
ATOM 769 N N . ALA B 1 30 ? 9.445 -0.24 12.391 1 85.31 30 ALA B N 1
ATOM 770 C CA . ALA B 1 30 ? 9.406 -1.531 11.703 1 85.31 30 ALA B CA 1
ATOM 771 C C . ALA B 1 30 ? 8.648 -1.431 10.383 1 85.31 30 ALA B C 1
ATOM 773 O O . ALA B 1 30 ? 9.047 -2.031 9.383 1 85.31 30 ALA B O 1
ATOM 774 N N . ALA B 1 31 ? 7.602 -0.681 10.383 1 87.75 31 ALA B N 1
ATOM 775 C CA . ALA B 1 31 ? 6.828 -0.468 9.164 1 87.75 31 ALA B CA 1
ATOM 776 C C . ALA B 1 31 ? 7.637 0.312 8.125 1 87.75 31 ALA B C 1
ATOM 778 O O . ALA B 1 31 ? 7.594 0.003 6.938 1 87.75 31 ALA B O 1
ATOM 779 N N . ASP B 1 32 ? 8.359 1.27 8.586 1 86.62 32 ASP B N 1
ATOM 780 C CA . ASP B 1 32 ? 9.18 2.076 7.695 1 86.62 32 ASP B CA 1
ATOM 781 C C . ASP B 1 32 ? 10.227 1.218 6.988 1 86.62 32 ASP B C 1
ATOM 783 O O . ASP B 1 32 ? 10.422 1.339 5.777 1 86.62 32 ASP B O 1
ATOM 787 N N . LEU B 1 33 ? 10.891 0.445 7.773 1 88.56 33 LEU B N 1
ATOM 788 C CA . LEU B 1 33 ? 11.914 -0.428 7.219 1 88.56 33 LEU B CA 1
ATOM 789 C C . LEU B 1 33 ? 11.312 -1.424 6.234 1 88.56 33 LEU B C 1
ATOM 791 O O . LEU B 1 33 ? 11.883 -1.686 5.176 1 88.56 33 LEU B O 1
ATOM 795 N N . TRP B 1 34 ? 10.219 -1.97 6.629 1 92.56 34 TRP B N 1
ATOM 796 C CA . TRP B 1 34 ? 9.523 -2.906 5.754 1 92.56 34 TRP B CA 1
ATOM 797 C C . TRP B 1 34 ? 9.102 -2.227 4.453 1 92.56 34 TRP B C 1
ATOM 799 O O . TRP B 1 34 ? 9.305 -2.773 3.367 1 92.56 34 TRP B O 1
ATOM 809 N N . LEU B 1 35 ? 8.562 -1.05 4.539 1 92.56 35 LEU B N 1
ATOM 810 C CA . LEU B 1 35 ? 8.125 -0.301 3.363 1 92.56 35 LEU B CA 1
ATOM 811 C C . LEU B 1 35 ? 9.305 -0.025 2.43 1 92.56 35 LEU B C 1
ATOM 813 O O . LEU B 1 35 ? 9.164 -0.13 1.209 1 92.56 35 LEU B O 1
ATOM 817 N N . GLN B 1 36 ? 10.383 0.313 2.98 1 93.19 36 GLN B N 1
ATOM 818 C CA . GLN B 1 36 ? 11.57 0.56 2.17 1 93.19 36 GLN B CA 1
ATOM 819 C C . GLN B 1 36 ? 11.977 -0.692 1.396 1 93.19 36 GLN B C 1
ATOM 821 O O . GLN B 1 36 ? 12.32 -0.614 0.214 1 93.19 36 GLN B O 1
ATOM 826 N N . ALA B 1 37 ? 11.953 -1.787 2.062 1 94.81 37 ALA B N 1
ATOM 827 C CA . ALA B 1 37 ? 12.328 -3.051 1.435 1 94.81 37 ALA B CA 1
ATOM 828 C C . ALA B 1 37 ? 11.359 -3.422 0.319 1 94.81 37 ALA B C 1
ATOM 830 O O . ALA B 1 37 ? 11.773 -3.828 -0.768 1 94.81 37 ALA B O 1
ATOM 831 N N . ILE B 1 38 ? 10.062 -3.254 0.565 1 95.06 38 ILE B N 1
ATOM 832 C CA . ILE B 1 38 ? 9.055 -3.639 -0.415 1 95.06 38 ILE B CA 1
ATOM 833 C C . ILE B 1 38 ? 9.133 -2.711 -1.626 1 95.06 38 ILE B C 1
ATOM 835 O O . ILE B 1 38 ? 8.969 -3.152 -2.766 1 95.06 38 ILE B O 1
ATOM 839 N N . GLU B 1 39 ? 9.391 -1.416 -1.425 1 95.25 39 GLU B N 1
ATOM 840 C CA . GLU B 1 39 ? 9.508 -0.467 -2.527 1 95.25 39 GLU B CA 1
ATOM 841 C C . GLU B 1 39 ? 10.719 -0.778 -3.396 1 95.25 39 GLU B C 1
ATOM 843 O O . GLU B 1 39 ? 10.68 -0.613 -4.617 1 95.25 39 GLU B O 1
ATOM 848 N N . LYS B 1 40 ? 11.797 -1.154 -2.771 1 96.94 40 LYS B N 1
ATOM 849 C CA . LYS B 1 40 ? 12.977 -1.569 -3.525 1 96.94 40 LYS B CA 1
ATOM 850 C C . LYS B 1 40 ? 12.656 -2.748 -4.441 1 96.94 40 LYS B C 1
ATOM 852 O O . LYS B 1 40 ? 13.047 -2.754 -5.609 1 96.94 40 LYS B O 1
ATOM 857 N N . ILE B 1 41 ? 11.938 -3.705 -3.939 1 97.25 41 ILE B N 1
ATOM 858 C CA . ILE B 1 41 ? 11.547 -4.875 -4.719 1 97.25 41 ILE B CA 1
ATOM 859 C C . ILE B 1 41 ? 10.648 -4.445 -5.875 1 97.25 41 ILE B C 1
ATOM 861 O O . ILE B 1 41 ? 10.828 -4.895 -7.008 1 97.25 41 ILE B O 1
ATOM 865 N N . PHE B 1 42 ? 9.68 -3.553 -5.629 1 97.31 42 PHE B N 1
ATOM 866 C CA . PHE B 1 42 ? 8.812 -3.041 -6.68 1 97.31 42 PHE B CA 1
ATOM 867 C C . PHE B 1 42 ? 9.633 -2.434 -7.812 1 97.31 42 PHE B C 1
ATOM 869 O O . PHE B 1 42 ? 9.305 -2.613 -8.992 1 97.31 42 PHE B O 1
ATOM 876 N N . GLY B 1 43 ? 10.641 -1.714 -7.418 1 97.31 43 GLY B N 1
ATOM 877 C CA . GLY B 1 43 ? 11.523 -1.125 -8.414 1 97.31 43 GLY B CA 1
ATOM 878 C C . GLY B 1 43 ? 12.289 -2.158 -9.219 1 97.31 43 GLY B C 1
ATOM 879 O O . GLY B 1 43 ? 12.398 -2.049 -10.438 1 97.31 43 GLY B O 1
ATOM 880 N N . GLU B 1 44 ? 12.797 -3.129 -8.602 1 97.31 44 GLU B N 1
ATOM 881 C CA . GLU B 1 44 ? 13.625 -4.156 -9.227 1 97.31 44 GLU B CA 1
ATOM 882 C C . GLU B 1 44 ? 12.82 -4.969 -10.234 1 97.31 44 GLU B C 1
ATOM 884 O O . GLU B 1 44 ? 13.344 -5.375 -11.273 1 97.31 44 GLU B O 1
ATOM 889 N N . ILE B 1 45 ? 11.547 -5.16 -10 1 96.75 45 ILE B N 1
ATOM 890 C CA . ILE B 1 45 ? 10.75 -6.008 -10.883 1 96.75 45 ILE B CA 1
ATOM 891 C C . ILE B 1 45 ? 9.906 -5.133 -11.812 1 96.75 45 ILE B C 1
ATOM 893 O O . ILE B 1 45 ? 9.062 -5.641 -12.555 1 96.75 45 ILE B O 1
ATOM 897 N N . HIS B 1 46 ? 10.102 -3.807 -11.742 1 96.38 46 HIS B N 1
ATOM 898 C CA . HIS B 1 46 ? 9.297 -2.879 -12.523 1 96.38 46 HIS B CA 1
ATOM 899 C C . HIS B 1 46 ? 7.805 -3.145 -12.336 1 96.38 46 HIS B C 1
ATOM 901 O O . HIS B 1 46 ? 7.059 -3.254 -13.312 1 96.38 46 HIS B O 1
ATOM 907 N N . CYS B 1 47 ? 7.375 -3.266 -11.094 1 95.88 47 CYS B N 1
ATOM 908 C CA . CYS B 1 47 ? 5.984 -3.535 -10.742 1 95.88 47 CYS B CA 1
ATOM 909 C C . CYS B 1 47 ? 5.074 -2.41 -11.227 1 95.88 47 CYS B C 1
ATOM 911 O O . CYS B 1 47 ? 5.355 -1.234 -10.992 1 95.88 47 CYS B O 1
ATOM 913 N N . PRO B 1 48 ? 3.996 -2.771 -11.914 1 93.88 48 PRO B N 1
ATOM 914 C CA . PRO B 1 48 ? 3.031 -1.731 -12.281 1 93.88 48 PRO B CA 1
ATOM 915 C C . PRO B 1 48 ? 2.445 -1.017 -11.062 1 93.88 48 PRO B C 1
ATOM 917 O O . PRO B 1 48 ? 2.172 -1.651 -10.039 1 93.88 48 PRO B O 1
ATOM 920 N N . GLU B 1 49 ? 2.268 0.296 -11.25 1 92.69 49 GLU B N 1
ATOM 921 C CA . GLU B 1 49 ? 1.8 1.147 -10.156 1 92.69 49 GLU B CA 1
ATOM 922 C C . GLU B 1 49 ? 0.465 0.655 -9.609 1 92.69 49 GLU B C 1
ATOM 924 O O . GLU B 1 49 ? 0.237 0.688 -8.398 1 92.69 49 GLU B O 1
ATOM 929 N N . GLU B 1 50 ? -0.333 0.161 -10.477 1 88.06 50 GLU B N 1
ATOM 930 C CA . GLU B 1 50 ? -1.69 -0.235 -10.109 1 88.06 50 GLU B CA 1
ATOM 931 C C . GLU B 1 50 ? -1.688 -1.507 -9.266 1 88.06 50 GLU B C 1
ATOM 933 O O . GLU B 1 50 ? -2.684 -1.826 -8.617 1 88.06 50 GLU B O 1
ATOM 938 N N . GLU B 1 51 ? -0.611 -2.209 -9.195 1 90.31 51 GLU B N 1
ATOM 939 C CA . GLU B 1 51 ? -0.547 -3.484 -8.484 1 90.31 51 GLU B CA 1
ATOM 940 C C . GLU B 1 51 ? 0.161 -3.332 -7.141 1 90.31 51 GLU B C 1
ATOM 942 O O . GLU B 1 51 ? 0.074 -4.215 -6.285 1 90.31 51 GLU B O 1
ATOM 947 N N . LYS B 1 52 ? 0.84 -2.234 -6.895 1 94.69 52 LYS B N 1
ATOM 948 C CA . LYS B 1 52 ? 1.717 -2.074 -5.738 1 94.69 52 LYS B CA 1
ATOM 949 C C . LYS B 1 52 ? 0.919 -2.1 -4.438 1 94.69 52 LYS B C 1
ATOM 951 O O . LYS B 1 52 ? 1.29 -2.795 -3.49 1 94.69 52 LYS B O 1
ATOM 956 N N . VAL B 1 53 ? -0.166 -1.412 -4.387 1 94.69 53 VAL B N 1
ATOM 957 C CA . VAL B 1 53 ? -0.963 -1.344 -3.168 1 94.69 53 VAL B CA 1
ATOM 958 C C . VAL B 1 53 ? -1.503 -2.73 -2.824 1 94.69 53 VAL B C 1
ATOM 960 O O . VAL B 1 53 ? -1.447 -3.156 -1.667 1 94.69 53 VAL B O 1
ATOM 963 N N . THR B 1 54 ? -1.949 -3.387 -3.85 1 90.75 54 THR B N 1
ATOM 964 C CA . THR B 1 54 ? -2.516 -4.715 -3.65 1 90.75 54 THR B CA 1
ATOM 965 C C . THR B 1 54 ? -1.454 -5.688 -3.145 1 90.75 54 THR B C 1
ATOM 967 O O . THR B 1 54 ? -1.667 -6.383 -2.15 1 90.75 54 THR B O 1
ATOM 970 N N . LEU B 1 55 ? -0.344 -5.727 -3.729 1 90.94 55 LEU B N 1
ATOM 971 C CA . LEU B 1 55 ? 0.736 -6.625 -3.334 1 90.94 55 LEU B CA 1
ATOM 972 C C . LEU B 1 55 ? 1.206 -6.32 -1.916 1 90.94 55 LEU B C 1
ATOM 974 O O . LEU B 1 55 ? 1.385 -7.234 -1.107 1 90.94 55 LEU B O 1
ATOM 978 N N . ALA B 1 56 ? 1.408 -5.043 -1.62 1 92.56 56 ALA B N 1
ATOM 979 C CA . ALA B 1 56 ? 1.844 -4.641 -0.286 1 92.56 56 ALA B CA 1
ATOM 980 C C . ALA B 1 56 ? 0.831 -5.066 0.774 1 92.56 56 ALA B C 1
ATOM 982 O O . ALA B 1 56 ? 1.209 -5.539 1.847 1 92.56 56 ALA B O 1
ATOM 983 N N . THR B 1 57 ? -0.448 -4.902 0.526 1 90.75 57 THR B N 1
ATOM 984 C CA . THR B 1 57 ? -1.519 -5.246 1.457 1 90.75 57 THR B CA 1
ATOM 985 C C . THR B 1 57 ? -1.503 -6.738 1.776 1 90.75 57 THR B C 1
ATOM 987 O O . THR B 1 57 ? -1.526 -7.125 2.945 1 90.75 57 THR B O 1
ATOM 990 N N . TYR B 1 58 ? -1.362 -7.508 0.781 1 88.06 58 TYR B N 1
ATOM 991 C CA . TYR B 1 58 ? -1.4 -8.945 1.002 1 88.06 58 TYR B CA 1
ATOM 992 C C . TYR B 1 58 ? -0.116 -9.43 1.662 1 88.06 58 TYR B C 1
ATOM 994 O O . TYR B 1 58 ? -0.135 -10.383 2.449 1 88.06 58 TYR B O 1
ATOM 1002 N N . GLN B 1 59 ? 0.957 -8.781 1.296 1 89 59 GLN B N 1
ATOM 1003 C CA . GLN B 1 59 ? 2.199 -9.086 1.996 1 89 59 GLN B CA 1
ATOM 1004 C C . GLN B 1 59 ? 2.094 -8.75 3.48 1 89 59 GLN B C 1
ATOM 1006 O O . GLN B 1 59 ? 2.557 -9.508 4.332 1 89 59 GLN B O 1
ATOM 1011 N N . LEU B 1 60 ? 1.542 -7.625 3.748 1 87.56 60 LEU B N 1
ATOM 1012 C CA . LEU B 1 60 ? 1.366 -7.18 5.125 1 87.56 60 LEU B CA 1
ATOM 1013 C C . LEU B 1 60 ? 0.445 -8.125 5.891 1 87.56 60 LEU B C 1
ATOM 1015 O O . LEU B 1 60 ? 0.678 -8.406 7.066 1 87.56 60 LEU B O 1
ATOM 1019 N N . LEU B 1 61 ? -0.535 -8.609 5.227 1 84.44 61 LEU B N 1
ATOM 1020 C CA . LEU B 1 61 ? -1.521 -9.477 5.855 1 84.44 61 LEU B CA 1
ATOM 1021 C C . LEU B 1 61 ? -1.027 -10.922 5.898 1 84.44 61 LEU B C 1
ATOM 1023 O O . LEU B 1 61 ? -1.626 -11.766 6.562 1 84.44 61 LEU B O 1
ATOM 1027 N N . GLY B 1 62 ? 0.024 -11.164 5.238 1 79.19 62 GLY B N 1
ATOM 1028 C CA . GLY B 1 62 ? 0.536 -12.523 5.18 1 79.19 62 GLY B CA 1
ATOM 1029 C C . GLY B 1 62 ? -0.263 -13.422 4.254 1 79.19 62 GLY B C 1
ATOM 1030 O O . GLY B 1 62 ? -0.219 -14.641 4.379 1 79.19 62 GLY B O 1
ATOM 1031 N N . ASP B 1 63 ? -1.115 -12.859 3.51 1 64.5 63 ASP B N 1
ATOM 1032 C CA . ASP B 1 63 ? -2.039 -13.625 2.678 1 64.5 63 ASP B CA 1
ATOM 1033 C C . ASP B 1 63 ? -1.876 -13.266 1.203 1 64.5 63 ASP B C 1
ATOM 1035 O O . ASP B 1 63 ? -2.863 -13.125 0.478 1 64.5 63 ASP B O 1
ATOM 1039 N N . ALA B 1 64 ? -0.757 -13.047 0.695 1 58.19 64 ALA B N 1
ATOM 1040 C CA . ALA B 1 64 ? -0.569 -12.594 -0.682 1 58.19 64 ALA B CA 1
ATOM 1041 C C . ALA B 1 64 ? -1.218 -13.562 -1.668 1 58.19 64 ALA B C 1
ATOM 1043 O O . ALA B 1 64 ? -1.722 -13.148 -2.715 1 58.19 64 ALA B O 1
ATOM 1044 N N . GLU B 1 65 ? -1.343 -14.734 -1.289 1 56.84 65 GLU B N 1
ATOM 1045 C CA . GLU B 1 65 ? -1.889 -15.727 -2.213 1 56.84 65 GLU B CA 1
ATOM 1046 C C . GLU B 1 65 ? -3.359 -15.453 -2.514 1 56.84 65 GLU B C 1
ATOM 1048 O O . GLU B 1 65 ? -3.869 -15.852 -3.562 1 56.84 65 GLU B O 1
ATOM 1053 N N . TYR B 1 66 ? -3.994 -14.734 -1.624 1 55.31 66 TYR B N 1
ATOM 1054 C CA . TYR B 1 66 ? -5.426 -14.539 -1.821 1 55.31 66 TYR B CA 1
ATOM 1055 C C . TYR B 1 66 ? -5.688 -13.578 -2.975 1 55.31 66 TYR B C 1
ATOM 1057 O O . TYR B 1 66 ? -6.719 -13.664 -3.643 1 55.31 66 TYR B O 1
ATOM 1065 N N . TRP B 1 67 ? -5.027 -12.555 -2.961 1 55.94 67 TRP B N 1
ATOM 1066 C CA . TRP B 1 67 ? -5.312 -11.453 -3.869 1 55.94 67 TRP B CA 1
ATOM 1067 C C . TRP B 1 67 ? -5.641 -11.969 -5.266 1 55.94 67 TRP B C 1
ATOM 1069 O O . TRP B 1 67 ? -6.5 -11.414 -5.957 1 55.94 67 TRP B O 1
ATOM 1079 N N . TRP B 1 68 ? -4.887 -12.758 -6.176 1 54.28 68 TRP B N 1
ATOM 1080 C CA . TRP B 1 68 ? -4.863 -12.828 -7.633 1 54.28 68 TRP B CA 1
ATOM 1081 C C . TRP B 1 68 ? -6.012 -13.68 -8.156 1 54.28 68 TRP B C 1
ATOM 1083 O O . TRP B 1 68 ? -6.328 -13.648 -9.352 1 54.28 68 TRP B O 1
ATOM 1093 N N . GLY B 1 69 ? -6.766 -14.094 -8.141 1 50.25 69 GLY B N 1
ATOM 1094 C CA . GLY B 1 69 ? -7.777 -14.828 -8.883 1 50.25 69 GLY B CA 1
ATOM 1095 C C . GLY B 1 69 ? -8.422 -15.93 -8.078 1 50.25 69 GLY B C 1
ATOM 1096 O O . GLY B 1 69 ? -9.211 -16.719 -8.609 1 50.25 69 GLY B O 1
ATOM 1097 N N . ASN B 1 70 ? -8.906 -15.82 -6.824 1 38.38 70 ASN B N 1
ATOM 1098 C CA . ASN B 1 70 ? -9.906 -16.875 -6.906 1 38.38 70 ASN B CA 1
ATOM 1099 C C . ASN B 1 70 ? -11.195 -16.375 -7.543 1 38.38 70 ASN B C 1
ATOM 1101 O O . ASN B 1 70 ? -11.617 -15.242 -7.305 1 38.38 70 ASN B O 1
#

Radius of gyration: 14.5 Å; Cα contacts (8 Å, |Δi|>4): 132; chains: 2; bounding box: 27×37×35 Å

Organism: NCBI:txid97028

Foldseek 3Di:
DVVVLVVLVVLVVQLVVVVQDAQDDDDDPSVVVSVVRSVVSCVVSVPDPVCSVVCVVCSHVVRSVPSRDD/DVVQLVVLVVLVVQLVVVVQDAQDDDDDPSVVVSVVRLVVSCVVSVPDPVCSVVQVVCSHVVRSVPRRDD

Solvent-accessible surface area (backbone atoms only — not comparable to full-atom values): 8307 Å² total; per-residue (Å²): 109,67,62,60,49,51,52,49,47,52,51,49,51,56,48,55,71,67,62,69,82,76,67,89,62,91,42,58,69,52,41,50,53,49,50,52,53,54,51,51,50,40,59,76,67,64,54,56,77,87,47,45,46,59,53,52,51,21,43,60,67,70,41,50,76,50,73,63,72,122,109,67,63,57,40,51,51,46,48,51,51,48,51,55,48,55,71,68,62,69,83,75,66,87,64,91,42,58,71,53,41,50,53,49,50,52,54,53,52,51,51,38,58,76,68,65,55,55,77,86,47,46,47,58,52,53,52,20,43,60,67,72,41,50,81,49,76,61,65,122

Nearest PDB structures (foldseek):
  2f66-assembly3_F  TM=4.403E-01  e=2.822E+00  Saccharomyces cerevisiae

Secondary structure (DSSP, 8-state):
-HHHHHHHHHHHHHHHHT-PPPP-S-SHHHHHHHHHHHHHHHHHTT--HHHHHHHHHHHHHT-HHHHS--/-HHHHHHHHHHHHHHHHT-PPPP-S-SHHHHHHHHHHHHHHHHHTT--HHHHHHHHHHHHHT-HHHHTT-

Sequence (140 aa):
EREVLAAGTRVLTSFNGQNPPKFRGDGGPAADLWLQAIEKIFGEIHCPEEEKVTLATYQLLGDAEYWWGNEREVLAAGTRVLTSFNGQNPPKFRGDGGPAADLWLQAIEKIFGEIHCPEEEKVTLATYQLLGDAEYWWGN

pLDDT: mean 84.41, std 13.26, range [38.25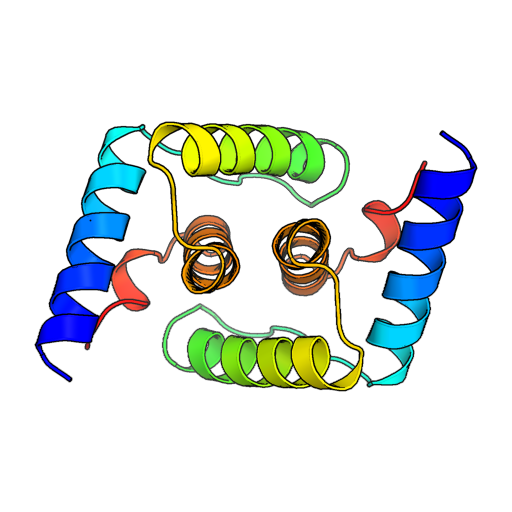, 97.31]